Protein AF-A0A962CG92-F1 (afdb_monomer)

Foldseek 3Di:
DDQVPDPDPPDGPVVPQWDKDKDWDDPVPDPDADFQIFMFIDTGDGPPDPDDDDTDGDDGDD

Solvent-accessible surface area (backbone atoms only — not comparable to full-atom values): 4194 Å² total; per-residue (Å²): 140,63,78,83,75,49,97,44,94,89,58,48,62,88,79,41,73,51,42,72,52,72,51,75,52,50,93,85,72,55,92,65,94,46,66,74,21,40,27,34,78,47,72,70,42,51,69,85,60,83,70,88,80,92,80,73,76,80,39,68,39,112

Mean predicted aligned error: 9.41 Å

Sequence (62 aa):
LDDSMGMLPSMKLSMFPKVIVGARISRSGNALAQSGDLQVLANGIDVARKQPIDLVIDSVVP

Radius of gyration: 13.61 Å; Cα contacts (8 Å, |Δi|>4): 80; chains: 1; bounding box: 34×18×30 Å

Structure (mmCIF, N/CA/C/O backbone):
data_AF-A0A962CG92-F1
#
_entry.id   AF-A0A962CG92-F1
#
loop_
_atom_site.group_PDB
_atom_site.id
_atom_site.type_symbol
_atom_site.label_atom_id
_atom_site.label_alt_id
_atom_site.label_comp_id
_atom_site.label_asym_id
_atom_site.label_entity_id
_atom_site.label_seq_id
_atom_site.pdbx_PDB_ins_code
_atom_site.Cartn_x
_atom_site.Cartn_y
_atom_site.Cartn_z
_atom_site.occupancy
_atom_site.B_iso_or_equiv
_atom_site.auth_seq_id
_atom_site.auth_comp_id
_atom_site.auth_asym_id
_atom_site.auth_atom_id
_atom_site.pdbx_PDB_model_num
ATOM 1 N N . LEU A 1 1 ? 5.691 9.130 -9.050 1.00 53.06 1 LEU A N 1
ATOM 2 C CA . LEU A 1 1 ? 6.520 8.475 -8.022 1.00 53.06 1 LEU A CA 1
ATOM 3 C C . LEU A 1 1 ? 7.940 8.511 -8.556 1.00 53.06 1 LEU A C 1
ATOM 5 O O . LEU A 1 1 ? 8.150 7.984 -9.640 1.00 53.06 1 LEU A O 1
ATOM 9 N N . ASP A 1 2 ? 8.847 9.239 -7.913 1.00 55.53 2 ASP A N 1
ATOM 10 C CA . ASP A 1 2 ? 10.245 9.326 -8.344 1.00 55.53 2 ASP A CA 1
ATOM 11 C C . ASP A 1 2 ? 11.186 8.815 -7.241 1.00 55.53 2 ASP A C 1
ATOM 13 O O . ASP A 1 2 ? 10.798 8.687 -6.076 1.00 55.53 2 ASP A O 1
ATOM 17 N N . ASP A 1 3 ? 12.423 8.499 -7.630 1.00 55.19 3 ASP A N 1
ATOM 18 C CA . ASP A 1 3 ? 13.468 7.955 -6.752 1.00 55.19 3 ASP A CA 1
ATOM 19 C C . ASP A 1 3 ? 13.963 8.963 -5.686 1.00 55.19 3 ASP A C 1
ATOM 21 O O . ASP A 1 3 ? 14.832 8.620 -4.882 1.00 55.19 3 ASP A O 1
ATOM 25 N N . SER A 1 4 ? 13.432 10.193 -5.647 1.00 60.28 4 SER A N 1
ATOM 26 C CA . SER A 1 4 ?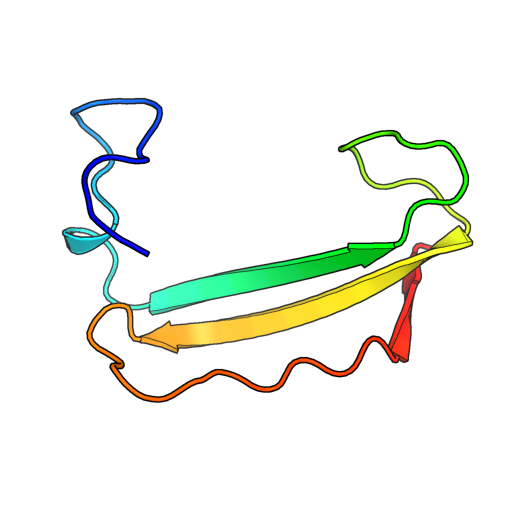 13.807 11.226 -4.671 1.00 60.28 4 SER A CA 1
ATOM 27 C C . SER A 1 4 ? 12.977 11.191 -3.381 1.00 60.28 4 SER A C 1
ATOM 29 O O . SER A 1 4 ? 13.347 11.829 -2.399 1.00 60.28 4 SER A O 1
ATOM 31 N N . MET A 1 5 ? 11.899 10.398 -3.337 1.00 60.59 5 MET A N 1
ATOM 32 C CA . MET A 1 5 ? 11.007 10.282 -2.170 1.00 60.59 5 MET A CA 1
ATOM 33 C C . MET A 1 5 ? 11.361 9.126 -1.208 1.00 60.59 5 MET A C 1
ATOM 35 O O . MET A 1 5 ? 10.604 8.836 -0.281 1.00 60.59 5 MET A O 1
ATOM 39 N N . GLY A 1 6 ? 12.491 8.437 -1.405 1.00 57.09 6 GLY A N 1
ATOM 40 C CA . GLY A 1 6 ? 12.932 7.335 -0.538 1.00 57.09 6 GLY A CA 1
ATOM 41 C C . GLY A 1 6 ? 13.586 7.820 0.765 1.00 57.09 6 GLY A C 1
ATOM 42 O O . GLY A 1 6 ? 14.589 8.525 0.724 1.00 57.09 6 GLY A O 1
ATOM 43 N N . MET A 1 7 ? 13.069 7.398 1.929 1.00 60.16 7 MET A N 1
ATOM 44 C CA . MET A 1 7 ? 13.564 7.791 3.268 1.00 60.16 7 MET A CA 1
ATOM 45 C C . MET A 1 7 ? 14.990 7.298 3.621 1.00 60.16 7 MET A C 1
ATOM 47 O O . MET A 1 7 ? 15.529 7.699 4.649 1.00 60.16 7 MET A O 1
ATOM 51 N N . LEU A 1 8 ? 15.623 6.452 2.796 1.00 57.97 8 LEU A N 1
ATOM 52 C CA . LEU A 1 8 ? 16.988 5.940 2.987 1.00 57.97 8 LEU A CA 1
ATOM 53 C C . LEU A 1 8 ? 17.709 5.819 1.625 1.00 57.97 8 LEU A C 1
ATOM 55 O O . LEU A 1 8 ? 17.186 5.145 0.736 1.00 57.97 8 LEU A O 1
ATOM 59 N N . PRO A 1 9 ? 18.927 6.374 1.444 1.00 56.97 9 PRO A N 1
ATOM 60 C CA . PRO A 1 9 ? 19.659 6.332 0.167 1.00 56.97 9 PRO A CA 1
ATOM 61 C C . PRO A 1 9 ? 19.970 4.919 -0.359 1.00 56.97 9 PRO A C 1
ATOM 63 O O . PRO A 1 9 ? 20.231 4.741 -1.550 1.00 56.97 9 PRO A O 1
ATOM 66 N N . SER A 1 10 ? 19.966 3.922 0.530 1.00 61.62 10 SER A N 1
ATOM 67 C CA . SER A 1 10 ? 20.273 2.517 0.247 1.00 61.62 10 SER A CA 1
ATOM 68 C C . SER A 1 10 ? 19.064 1.671 -0.171 1.00 61.62 10 SER A C 1
ATOM 70 O O . SER A 1 10 ? 19.257 0.527 -0.567 1.00 61.62 10 SER A O 1
ATOM 72 N N . MET A 1 11 ? 17.835 2.200 -0.116 1.00 61.56 11 MET A N 1
ATOM 73 C CA . MET A 1 11 ? 16.616 1.489 -0.529 1.00 61.56 11 MET A CA 1
ATOM 74 C C . MET A 1 11 ? 15.878 2.284 -1.610 1.00 61.56 11 MET A C 1
ATOM 76 O O . MET A 1 11 ? 14.844 2.900 -1.359 1.00 61.56 11 MET A O 1
ATOM 80 N N . LYS A 1 12 ? 16.438 2.299 -2.826 1.00 63.59 12 LYS A N 1
ATOM 81 C CA . LYS A 1 12 ? 15.811 2.953 -3.984 1.00 63.59 12 LYS A CA 1
ATOM 82 C C . LYS A 1 12 ? 14.666 2.098 -4.523 1.00 63.59 12 LYS A C 1
ATOM 84 O O . LYS A 1 12 ? 14.805 0.879 -4.613 1.00 63.59 12 LYS A O 1
ATOM 89 N N . LEU A 1 13 ? 13.568 2.728 -4.943 1.00 60.72 13 LEU A N 1
ATOM 90 C CA . LEU A 1 13 ? 12.452 2.038 -5.606 1.00 60.72 13 LEU A CA 1
ATOM 91 C C . LEU A 1 13 ? 12.920 1.286 -6.858 1.00 60.72 13 LEU A C 1
ATOM 93 O O . LEU A 1 13 ? 12.476 0.168 -7.100 1.00 60.72 13 LEU A O 1
ATOM 97 N N . SER A 1 14 ? 13.890 1.842 -7.583 1.00 62.00 14 SER A N 1
ATOM 98 C CA . SER A 1 14 ? 14.540 1.204 -8.733 1.00 62.00 14 SER A CA 1
ATOM 99 C C . SER A 1 14 ? 15.266 -0.119 -8.435 1.00 62.00 14 SER A C 1
ATOM 101 O O . SER A 1 14 ? 15.572 -0.855 -9.371 1.00 62.00 14 SER A O 1
ATOM 103 N N . MET A 1 15 ? 15.521 -0.470 -7.168 1.00 65.44 15 MET A N 1
ATOM 104 C CA . MET A 1 15 ? 16.095 -1.774 -6.791 1.00 65.44 15 MET A CA 1
ATOM 105 C C . MET A 1 15 ? 15.045 -2.886 -6.671 1.00 65.44 15 MET A C 1
ATOM 107 O O . MET A 1 15 ? 15.408 -4.0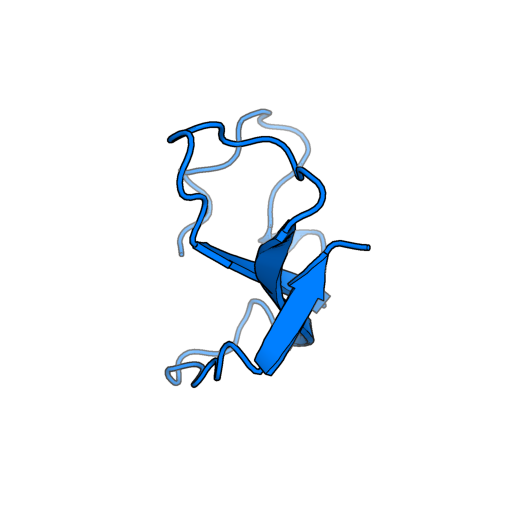62 -6.629 1.00 65.44 15 MET A O 1
ATOM 111 N N . PHE A 1 16 ? 13.754 -2.543 -6.632 1.00 72.50 16 PHE A N 1
ATOM 112 C CA . PHE A 1 16 ? 12.663 -3.502 -6.493 1.00 72.50 16 PHE A CA 1
ATOM 113 C C . PHE A 1 16 ? 11.809 -3.495 -7.767 1.00 72.50 16 PHE A C 1
ATOM 115 O O . PHE A 1 16 ? 11.117 -2.516 -8.029 1.00 72.50 16 PHE A O 1
ATOM 122 N N . PRO A 1 17 ? 11.797 -4.580 -8.566 1.00 73.88 17 PRO A N 1
ATOM 123 C CA . PRO A 1 17 ? 11.072 -4.601 -9.839 1.00 73.88 17 PRO A CA 1
ATOM 124 C C . PRO A 1 17 ? 9.552 -4.525 -9.660 1.00 73.88 17 PRO A C 1
ATOM 126 O O . PRO A 1 17 ? 8.831 -4.183 -10.593 1.00 73.88 17 PRO A O 1
ATOM 129 N N . LYS A 1 18 ? 9.049 -4.868 -8.470 1.00 81.00 18 LYS A N 1
ATOM 130 C CA . LYS A 1 18 ? 7.628 -4.839 -8.142 1.00 81.00 18 LYS A CA 1
ATOM 131 C C . LYS A 1 18 ? 7.418 -4.318 -6.733 1.00 81.00 18 LYS A C 1
ATOM 133 O O . LYS A 1 18 ? 8.137 -4.710 -5.815 1.00 81.00 18 LYS A O 1
ATOM 138 N N . VAL A 1 19 ? 6.390 -3.500 -6.567 1.00 84.44 19 VAL A N 1
ATOM 139 C CA . VAL A 1 19 ? 5.973 -2.946 -5.279 1.00 84.44 19 VAL A CA 1
ATOM 140 C C . VAL A 1 19 ? 4.514 -3.274 -4.985 1.00 84.44 19 VAL A C 1
ATOM 142 O O . VAL A 1 19 ? 3.740 -3.658 -5.866 1.00 84.44 19 VAL A O 1
ATOM 145 N N . ILE A 1 20 ? 4.151 -3.140 -3.714 1.00 86.50 20 ILE A N 1
ATOM 146 C CA . ILE A 1 20 ? 2.764 -3.156 -3.260 1.00 86.50 20 ILE A CA 1
ATOM 147 C C . ILE A 1 20 ? 2.354 -1.703 -3.056 1.00 86.50 20 ILE A C 1
ATOM 149 O O . ILE A 1 20 ? 3.031 -0.963 -2.343 1.00 86.50 20 ILE A O 1
ATOM 153 N N . VAL A 1 21 ? 1.259 -1.295 -3.688 1.00 88.00 21 VAL A N 1
ATOM 154 C CA . VAL A 1 21 ? 0.692 0.045 -3.540 1.00 88.00 21 VAL A CA 1
ATOM 155 C C . VAL A 1 21 ? -0.569 -0.065 -2.702 1.00 88.00 21 VAL A C 1
ATOM 157 O O . VAL A 1 21 ? -1.496 -0.786 -3.060 1.00 88.00 21 VAL A O 1
ATOM 160 N N . GLY A 1 22 ? -0.596 0.645 -1.578 1.00 88.38 22 GLY A N 1
ATOM 161 C CA . GLY A 1 22 ? -1.762 0.729 -0.710 1.00 88.38 22 GLY A CA 1
ATOM 162 C C . GLY A 1 22 ? -2.379 2.120 -0.727 1.00 88.38 22 GLY A C 1
ATOM 163 O O . GLY A 1 22 ? -1.655 3.114 -0.749 1.00 88.38 22 GLY A O 1
ATOM 164 N N . ALA A 1 23 ? -3.706 2.187 -0.663 1.00 87.75 23 ALA A N 1
ATOM 165 C CA . ALA A 1 23 ? -4.437 3.414 -0.362 1.00 87.75 23 ALA A CA 1
ATOM 166 C C . ALA A 1 23 ? -5.355 3.172 0.840 1.00 87.75 23 ALA A C 1
ATOM 168 O O . ALA A 1 23 ? -5.935 2.093 0.971 1.00 87.75 23 ALA A O 1
ATOM 169 N N . ARG A 1 24 ? -5.465 4.165 1.730 1.00 87.88 24 ARG A N 1
ATOM 170 C CA . ARG A 1 24 ? -6.278 4.089 2.949 1.00 87.88 24 ARG A CA 1
ATOM 171 C C . ARG A 1 24 ? -7.011 5.399 3.206 1.00 87.88 24 ARG A C 1
ATOM 173 O O . ARG A 1 24 ? -6.422 6.470 3.084 1.00 87.88 24 ARG A O 1
ATOM 180 N N . ILE A 1 25 ? -8.264 5.291 3.634 1.00 84.31 25 ILE A N 1
ATOM 181 C CA . ILE A 1 25 ? -9.044 6.366 4.245 1.00 84.31 25 ILE A CA 1
ATOM 182 C C . ILE A 1 25 ? -9.189 6.028 5.726 1.00 84.31 25 ILE A C 1
ATOM 184 O O . 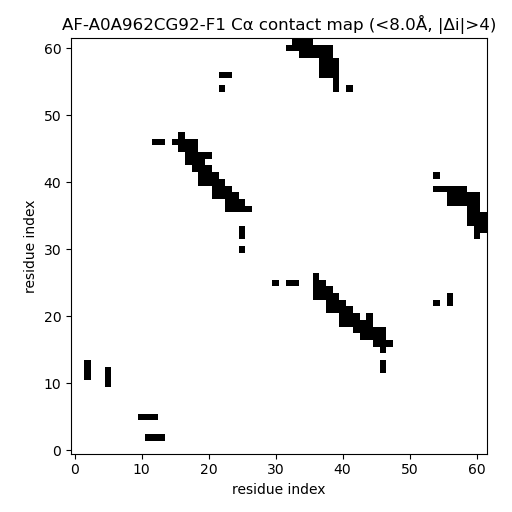ILE A 1 25 ? -9.901 5.088 6.086 1.00 84.31 25 ILE A O 1
ATOM 188 N N . SER A 1 26 ? -8.514 6.805 6.572 1.00 84.56 26 SER A N 1
ATOM 189 C CA . SER A 1 26 ? -8.660 6.708 8.021 1.00 84.56 26 SER A CA 1
ATOM 190 C C . SER A 1 26 ? -9.537 7.832 8.547 1.00 84.56 26 SER A C 1
ATOM 192 O O . SER A 1 26 ? -9.291 9.007 8.268 1.00 84.56 26 SER A O 1
ATOM 194 N N . ARG A 1 27 ? -10.554 7.486 9.342 1.00 76.31 27 ARG A N 1
ATOM 195 C CA . ARG A 1 27 ? -11.423 8.485 9.986 1.00 76.31 27 ARG A CA 1
ATOM 196 C C . ARG A 1 27 ? -10.697 9.233 11.109 1.00 76.31 27 ARG A C 1
ATOM 198 O O . ARG A 1 27 ? -11.050 10.370 11.400 1.00 76.31 27 ARG A O 1
ATOM 205 N N . SER A 1 28 ? -9.702 8.603 11.734 1.00 75.62 28 SER A N 1
ATOM 206 C CA . SER A 1 28 ? -8.940 9.172 12.851 1.00 75.62 28 SER A CA 1
ATOM 207 C C . SER A 1 28 ? -7.769 10.053 12.403 1.00 75.62 28 SER A C 1
ATOM 209 O O . SER A 1 28 ? -7.191 10.755 13.229 1.00 75.62 28 SER A O 1
ATOM 211 N N . GLY A 1 29 ? -7.419 10.036 11.110 1.00 75.12 29 GLY A N 1
ATOM 212 C CA . GLY A 1 29 ? -6.292 10.795 10.559 1.00 75.12 29 GLY A CA 1
ATOM 213 C C . GLY A 1 29 ? -4.919 10.182 10.853 1.00 75.12 29 GLY A C 1
ATOM 214 O O . GLY A 1 29 ? -3.898 10.817 10.599 1.00 75.12 29 GLY A O 1
ATOM 215 N N . ASN A 1 30 ? -4.874 8.954 11.373 1.00 72.50 30 ASN A N 1
ATOM 216 C CA . ASN A 1 30 ? -3.622 8.255 11.634 1.00 72.50 30 ASN A CA 1
ATOM 217 C C . ASN A 1 30 ? -3.076 7.602 10.357 1.00 72.50 30 ASN A C 1
ATOM 219 O O . ASN A 1 30 ? -3.815 7.035 9.557 1.00 72.50 30 ASN A O 1
ATOM 223 N N . ALA A 1 31 ? -1.753 7.642 10.184 1.00 66.62 31 ALA A N 1
ATOM 224 C CA . ALA A 1 31 ? -1.081 6.976 9.063 1.00 66.62 31 ALA A CA 1
ATOM 225 C C . ALA A 1 31 ? -1.031 5.440 9.224 1.00 66.62 31 ALA A C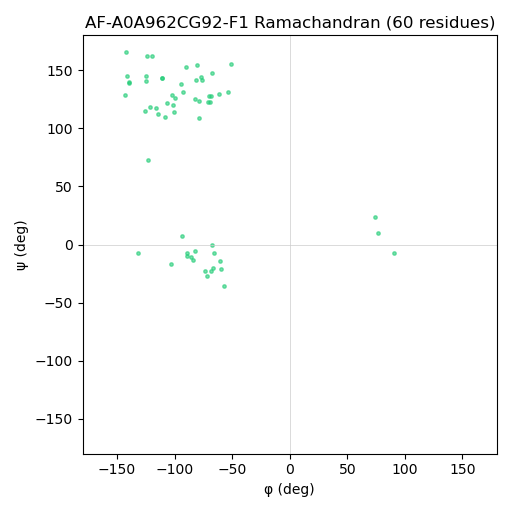 1
ATOM 227 O O . ALA A 1 31 ? -0.898 4.704 8.244 1.00 66.62 31 ALA A O 1
ATOM 228 N N . LEU A 1 32 ? -1.133 4.948 10.464 1.00 77.81 32 LEU A N 1
ATOM 229 C CA . LEU A 1 32 ? -1.145 3.519 10.782 1.00 77.81 32 LEU A CA 1
ATOM 230 C C . LEU A 1 32 ? -2.529 2.903 10.562 1.00 77.81 32 LEU A C 1
ATOM 232 O O . LEU A 1 32 ? -3.539 3.590 10.627 1.00 77.81 32 LEU A O 1
ATOM 236 N N . ALA A 1 33 ? -2.555 1.594 10.302 1.00 76.69 33 ALA A N 1
ATOM 237 C CA . ALA A 1 33 ? -3.795 0.854 10.083 1.00 76.69 33 ALA A CA 1
ATOM 238 C C . ALA A 1 33 ? -4.574 0.741 11.385 1.00 76.69 33 ALA A C 1
ATOM 240 O O . ALA A 1 33 ? -4.019 0.273 12.381 1.00 76.69 33 ALA A O 1
ATOM 241 N N . GLN A 1 34 ? -5.843 1.126 11.367 1.00 82.94 34 GLN A N 1
ATOM 242 C CA . GLN A 1 34 ? -6.748 0.923 12.489 1.00 82.94 34 GLN A CA 1
ATOM 243 C C . GLN A 1 34 ? -7.987 0.166 12.028 1.00 82.94 34 GLN A C 1
ATOM 245 O O . GLN A 1 34 ? -8.450 0.348 10.903 1.00 82.94 34 GLN A O 1
ATOM 250 N N . SER A 1 35 ? -8.511 -0.692 12.906 1.00 86.12 35 SER A N 1
ATOM 251 C CA . SER A 1 35 ? -9.768 -1.400 12.663 1.00 86.12 35 SER A CA 1
ATOM 252 C C . SER A 1 35 ? -10.868 -0.392 12.310 1.00 86.12 35 SER A C 1
ATOM 254 O O . SER A 1 35 ? -11.019 0.640 12.972 1.00 86.12 35 SER A O 1
ATOM 256 N N . GLY A 1 36 ? -11.593 -0.662 11.227 1.00 83.44 36 GLY A N 1
ATOM 257 C CA . GLY A 1 36 ? -12.614 0.228 10.674 1.00 83.44 36 GLY A CA 1
ATOM 258 C C . GLY A 1 36 ? -12.126 1.228 9.618 1.00 83.44 36 GLY A C 1
ATOM 259 O O . GLY A 1 36 ? -12.966 1.879 8.993 1.00 83.44 36 GLY A O 1
ATOM 260 N N . ASP A 1 37 ? -10.818 1.347 9.368 1.00 87.94 37 ASP A N 1
ATOM 261 C CA . ASP A 1 37 ? -10.312 2.111 8.224 1.00 87.94 37 ASP A CA 1
ATOM 262 C C . ASP A 1 37 ? -10.691 1.420 6.908 1.00 87.94 37 ASP A C 1
ATOM 264 O O . ASP A 1 37 ? -10.730 0.193 6.819 1.00 87.94 37 ASP A O 1
ATOM 268 N N . LEU A 1 38 ? -10.924 2.204 5.857 1.00 89.12 38 LEU A N 1
ATOM 269 C CA . LEU A 1 38 ? -11.139 1.663 4.516 1.00 89.12 38 LEU A CA 1
ATOM 270 C C . LEU A 1 38 ? -9.808 1.620 3.772 1.00 89.12 38 LEU A C 1
ATOM 272 O O . LEU A 1 38 ? -9.083 2.614 3.758 1.00 89.12 38 LEU A O 1
ATOM 276 N N . GLN A 1 39 ? -9.471 0.497 3.145 1.00 91.00 39 GLN A N 1
ATOM 277 C CA 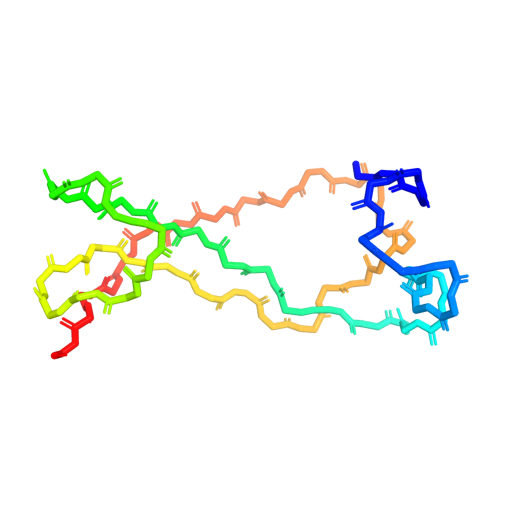. GLN A 1 39 ? -8.216 0.333 2.420 1.00 91.00 39 GLN A CA 1
ATOM 278 C C . GLN A 1 39 ? -8.348 -0.488 1.133 1.00 91.00 39 GLN A C 1
ATOM 280 O O . GLN A 1 39 ? -9.314 -1.215 0.926 1.00 91.00 39 GLN A O 1
ATOM 285 N N . VAL A 1 40 ? -7.311 -0.402 0.304 1.00 91.94 40 VAL A N 1
ATOM 286 C CA . VAL A 1 40 ? -7.033 -1.303 -0.820 1.00 91.94 40 VAL A CA 1
ATOM 287 C C . VAL A 1 40 ? -5.532 -1.544 -0.905 1.00 91.94 40 VAL A C 1
ATOM 289 O O . VAL A 1 40 ? -4.738 -0.641 -0.628 1.00 91.94 40 VAL A O 1
ATOM 292 N N . LEU A 1 41 ? -5.145 -2.761 -1.288 1.00 89.25 41 LEU A N 1
ATOM 293 C CA . LEU A 1 41 ? -3.759 -3.154 -1.531 1.00 89.25 41 LEU A CA 1
ATOM 294 C C . LEU 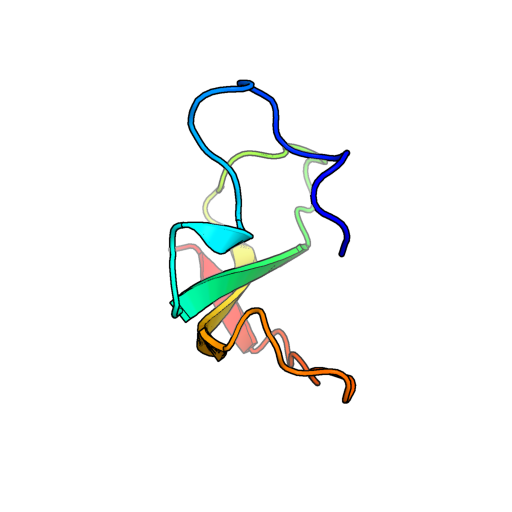A 1 41 ? -3.647 -3.754 -2.935 1.00 89.25 41 LEU A C 1
ATOM 296 O O . LEU A 1 41 ? -4.198 -4.818 -3.209 1.00 89.25 41 LEU A O 1
ATOM 300 N N . ALA A 1 42 ? -2.915 -3.084 -3.819 1.00 87.00 42 ALA A N 1
ATOM 301 C CA . ALA A 1 42 ? -2.586 -3.577 -5.147 1.00 87.00 42 ALA A CA 1
ATOM 302 C C . ALA A 1 42 ? -1.161 -4.137 -5.155 1.00 87.00 42 ALA A C 1
ATOM 304 O O . ALA A 1 42 ? -0.182 -3.410 -4.976 1.00 87.00 42 ALA A O 1
ATOM 305 N N . ASN A 1 43 ? -1.043 -5.446 -5.365 1.00 85.44 43 ASN A N 1
ATOM 306 C CA . ASN A 1 43 ? 0.234 -6.150 -5.349 1.00 85.44 43 ASN A CA 1
ATOM 307 C C . ASN A 1 43 ? 0.880 -6.202 -6.737 1.00 85.44 43 ASN A C 1
ATOM 309 O O . ASN A 1 43 ? 0.196 -6.262 -7.757 1.00 85.44 43 ASN A O 1
ATOM 313 N N . GLY A 1 44 ? 2.211 -6.286 -6.769 1.00 83.19 44 GLY A N 1
ATOM 314 C CA . GLY A 1 44 ? 2.947 -6.630 -7.986 1.00 83.19 44 GLY A CA 1
ATOM 315 C C . GLY A 1 44 ? 3.021 -5.512 -9.026 1.00 83.19 44 GLY A C 1
ATOM 316 O O . GLY A 1 44 ? 3.208 -5.808 -10.207 1.00 83.19 44 GLY A O 1
ATOM 317 N N . ILE A 1 45 ? 2.878 -4.256 -8.602 1.00 86.31 45 ILE A N 1
ATOM 318 C CA . ILE A 1 45 ? 2.956 -3.086 -9.476 1.00 86.31 45 ILE A CA 1
ATOM 319 C C . ILE A 1 45 ? 4.400 -2.884 -9.924 1.00 86.31 45 ILE A C 1
ATOM 321 O O . ILE A 1 45 ? 5.291 -2.723 -9.095 1.00 86.31 45 ILE A O 1
ATOM 325 N N . ASP A 1 46 ? 4.613 -2.880 -11.237 1.00 85.75 46 ASP A N 1
ATOM 326 C CA . ASP A 1 46 ? 5.912 -2.582 -11.834 1.00 85.75 46 ASP A CA 1
ATOM 327 C C . ASP A 1 46 ? 6.272 -1.106 -11.620 1.00 85.75 46 ASP A C 1
ATOM 329 O O . ASP A 1 46 ? 5.490 -0.209 -11.945 1.00 85.75 46 ASP A O 1
ATOM 333 N N . VAL A 1 47 ? 7.465 -0.856 -11.083 1.00 83.38 47 VAL A N 1
ATOM 334 C CA . VAL A 1 47 ? 7.978 0.496 -10.816 1.00 83.38 47 VAL A CA 1
ATOM 335 C C . VAL A 1 47 ? 8.288 1.280 -12.094 1.00 83.38 47 VAL A C 1
ATOM 337 O O . VAL A 1 47 ? 8.281 2.508 -12.072 1.00 83.38 47 VAL A O 1
ATOM 340 N N . ALA A 1 48 ? 8.520 0.600 -13.221 1.00 84.12 48 ALA A N 1
ATOM 341 C CA . ALA A 1 48 ? 8.739 1.220 -14.527 1.00 84.12 48 ALA A CA 1
ATOM 342 C C . ALA A 1 48 ? 7.428 1.607 -15.237 1.00 84.12 48 ALA A C 1
ATOM 344 O O . ALA A 1 48 ? 7.459 2.234 -16.304 1.00 84.12 48 ALA A O 1
ATOM 345 N N . 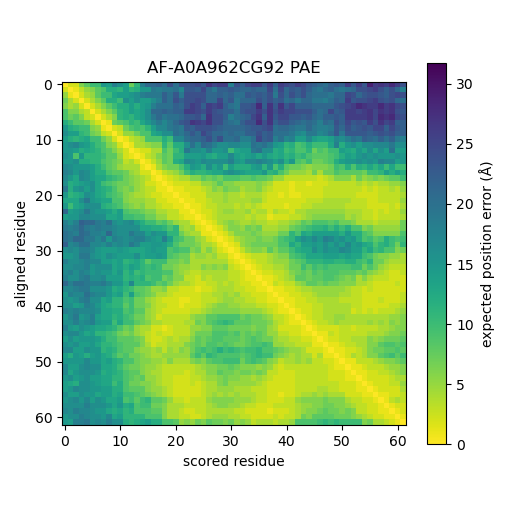ARG A 1 49 ? 6.268 1.247 -14.670 1.00 84.12 49 ARG A N 1
ATOM 346 C CA . ARG A 1 49 ? 4.950 1.584 -15.219 1.00 84.12 49 ARG A CA 1
ATOM 347 C C . ARG A 1 49 ? 4.763 3.103 -15.265 1.00 84.12 49 ARG A C 1
ATOM 349 O O . ARG A 1 49 ? 4.935 3.795 -14.267 1.00 84.12 49 ARG A O 1
ATOM 356 N N . LYS A 1 50 ? 4.347 3.620 -16.426 1.00 84.62 50 LYS A N 1
ATOM 357 C CA . LYS A 1 50 ? 4.067 5.057 -16.636 1.00 84.62 50 LYS A CA 1
ATOM 358 C C . LYS A 1 50 ? 2.578 5.389 -16.654 1.00 84.62 50 LYS A C 1
ATOM 360 O O . LYS A 1 50 ? 2.204 6.552 -16.540 1.00 84.62 50 LYS A O 1
ATOM 365 N N . GLN A 1 51 ? 1.730 4.382 -16.831 1.00 87.62 51 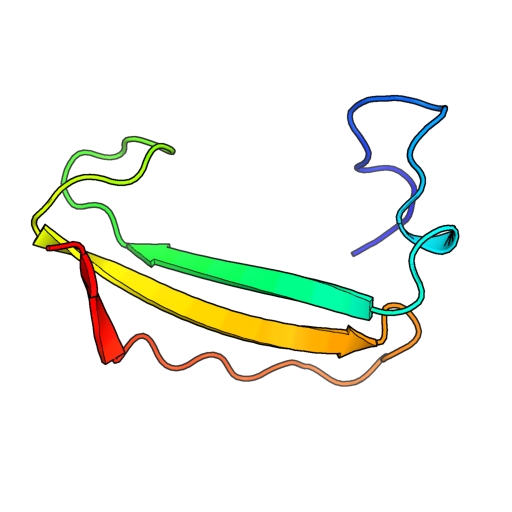GLN A N 1
ATOM 366 C CA . GLN A 1 51 ? 0.284 4.540 -16.836 1.00 87.62 51 GLN A CA 1
ATOM 367 C C . GLN A 1 51 ? -0.244 4.686 -15.405 1.00 87.62 51 GLN A C 1
ATOM 369 O O . GLN A 1 51 ? 0.251 3.981 -14.515 1.00 87.62 51 GLN A O 1
ATOM 374 N N . PRO A 1 52 ? -1.289 5.507 -15.195 1.00 87.31 52 PRO A N 1
ATOM 375 C CA . PRO A 1 52 ? -1.998 5.565 -13.926 1.00 87.31 52 PRO A CA 1
ATOM 376 C C . PRO A 1 52 ? -2.432 4.181 -13.428 1.00 87.31 52 PRO A C 1
ATOM 378 O O . PRO A 1 52 ? -2.580 3.215 -14.194 1.00 87.31 52 PRO A O 1
ATOM 381 N N . ILE A 1 53 ? -2.597 4.094 -12.113 1.00 86.50 53 ILE A N 1
ATOM 382 C CA . ILE A 1 53 ? -3.096 2.910 -11.423 1.00 86.50 53 ILE A CA 1
ATOM 383 C C . ILE A 1 53 ? -4.409 3.318 -10.778 1.00 86.50 53 ILE A C 1
ATOM 385 O O . ILE A 1 53 ? -4.420 4.186 -9.906 1.00 86.50 53 ILE A O 1
ATOM 389 N N . ASP A 1 54 ? -5.488 2.675 -11.205 1.00 89.69 54 ASP A N 1
ATOM 390 C CA . ASP A 1 54 ? -6.786 2.838 -10.572 1.00 89.69 54 ASP A CA 1
ATOM 391 C C . ASP A 1 54 ? -6.847 1.934 -9.340 1.00 89.69 54 ASP A C 1
ATOM 393 O O . ASP A 1 54 ? -6.598 0.729 -9.418 1.00 89.69 54 ASP A O 1
ATOM 397 N N . LEU A 1 55 ? -7.146 2.535 -8.191 1.00 90.12 55 LEU A N 1
ATOM 398 C CA . LEU A 1 55 ? -7.292 1.850 -6.913 1.00 90.12 55 LEU A CA 1
ATOM 399 C C . LEU A 1 55 ? -8.701 2.108 -6.389 1.00 90.12 55 LEU A C 1
ATOM 401 O O . LEU A 1 55 ? -9.070 3.254 -6.131 1.00 90.12 55 LEU A O 1
ATOM 405 N N . VAL A 1 56 ? -9.481 1.042 -6.227 1.00 92.06 56 VAL A N 1
ATOM 406 C CA . VAL A 1 56 ? -10.828 1.105 -5.651 1.00 92.06 56 VAL A CA 1
ATOM 407 C C . VAL A 1 56 ? -10.743 0.643 -4.208 1.00 92.06 56 VAL A C 1
ATOM 409 O O . VAL A 1 56 ? -10.323 -0.475 -3.943 1.00 92.06 56 VAL A O 1
ATOM 412 N N . ILE A 1 57 ? -11.116 1.515 -3.276 1.00 90.00 57 ILE A N 1
ATOM 413 C CA . ILE A 1 57 ? -11.134 1.192 -1.850 1.00 90.00 57 ILE A CA 1
ATOM 414 C C . ILE A 1 57 ? -12.390 0.373 -1.549 1.00 90.00 57 ILE A C 1
ATOM 416 O O . ILE A 1 57 ? -13.496 0.911 -1.574 1.00 90.00 57 ILE A O 1
ATOM 420 N N . ASP A 1 58 ? -12.208 -0.913 -1.268 1.00 89.31 58 ASP A N 1
ATOM 421 C CA . ASP A 1 58 ? -13.289 -1.896 -1.136 1.00 89.31 58 ASP A CA 1
ATOM 422 C C . ASP A 1 58 ? -13.192 -2.775 0.123 1.00 89.31 58 ASP A C 1
ATOM 424 O O . ASP A 1 58 ? -14.133 -3.506 0.436 1.00 89.31 58 ASP A O 1
ATOM 428 N N . SER A 1 59 ? -12.097 -2.679 0.884 1.00 87.75 59 SER A N 1
ATOM 429 C CA . SER A 1 59 ? -11.878 -3.469 2.096 1.00 87.75 59 SER A CA 1
ATOM 430 C C . SER A 1 59 ? -11.935 -2.606 3.349 1.00 87.75 59 SER A C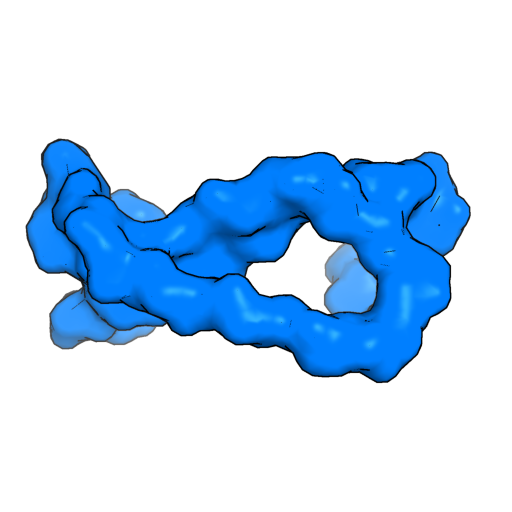 1
ATOM 432 O O . SER A 1 59 ? -11.407 -1.497 3.387 1.00 87.75 59 SER A O 1
ATOM 434 N N . VAL A 1 60 ? -12.495 -3.160 4.423 1.00 89.69 60 VAL A N 1
ATOM 435 C CA . VAL A 1 60 ? -12.378 -2.611 5.781 1.00 89.69 60 VAL A CA 1
ATOM 436 C C . VAL A 1 60 ? -11.205 -3.300 6.476 1.00 89.69 60 VAL A C 1
ATOM 438 O O . VAL A 1 60 ? -11.020 -4.508 6.319 1.00 89.69 60 VAL A O 1
ATOM 441 N N . VAL A 1 61 ? -10.392 -2.552 7.216 1.00 86.50 61 VAL A N 1
ATOM 442 C CA . VAL A 1 61 ? -9.380 -3.120 8.113 1.00 86.50 61 VAL A CA 1
ATOM 443 C C . VAL A 1 61 ? -10.107 -3.806 9.278 1.00 86.50 61 VAL A C 1
ATOM 445 O O . VAL A 1 61 ? -10.901 -3.133 9.941 1.00 86.50 61 VAL A O 1
ATOM 448 N N . PRO A 1 62 ? -9.884 -5.111 9.517 1.00 81.38 62 PRO A N 1
ATOM 449 C CA . PRO A 1 62 ? -10.510 -5.834 10.622 1.00 81.38 62 PRO A CA 1
ATOM 450 C C . PRO A 1 62 ? -10.025 -5.344 11.990 1.00 81.38 62 PRO A C 1
ATOM 452 O O . PRO A 1 62 ? -8.854 -4.917 12.111 1.00 81.38 62 PRO A O 1
#

pLDDT: mean 78.31, std 11.87, range [53.06, 92.06]

Secondary structure (DSSP, 8-state):
--TT--SSTT--GGG-SEEEEEEEE-SS--SS--TT-EEEEEEEEETT--S-------EE--